Protein AF-A0A0A1XIF9-F1 (afdb_monomer)

Mean predicted aligned error: 5.96 Å

Nearest PDB structures (foldseek):
  3ie4-assembly2_B  TM=9.989E-01  e=8.224E-11  Drosophila melanogaster
  3aqz-assembly2_B  TM=9.822E-01  e=1.241E-09  Plodia interpunctella
  3aqx-assembly2_B  TM=9.802E-01  e=3.298E-09  Bombyx mori
  2kha-assembly1_A  TM=9.180E-01  e=1.592E-08  Plodia interpunctella
  2rqe-assembly1_A  TM=8.839E-01  e=2.986E-07  Bombyx mori

Secondary structure (DSSP, 8-state):
--HHHHHHHHHHHHHHHT-PPPP-PPPPEEEE-SSS-EEEEEE--TT---EEEEEEESS---TT--BSEEEEE---BTTEEEEEESS----TT--EEEEEE-

InterPro domains:
  IPR031756 Beta-1,3-glucan-binding protein, N-terminal [PF15886] (25-102)
  IPR031756 Beta-1,3-glucan-binding protein, N-terminal [PS51969] (23-102)
  IPR043030 Beta-1,3-glucan-binding protein, N-terminal domain superfamily [G3DSA:2.60.40.2140] (23-102)

pLDDT: mean 94.66, std 6.92, range [60.88, 98.88]

Foldseek 3Di:
DPPVVVVVVVVVVVVVVVDDDDDDFFDWDKAADPPGKIKIKGFDDPPDQKKWKAKEKPDADPPPDRHPDTDIQRDDDPRMGMDIDGHHGDDVVIDIHIDMDD

Solvent-accessible surface area (backbone atoms only — not comparable to full-atom values): 6314 Å² total; per-residue (Å²): 130,61,71,67,61,53,51,54,52,49,54,52,51,49,60,65,70,67,59,78,89,75,92,70,87,70,77,70,46,76,48,82,45,84,87,35,14,36,36,42,31,28,77,61,57,92,87,62,71,44,35,34,45,24,26,29,72,77,43,82,69,73,80,90,54,55,60,81,43,67,48,78,37,78,64,69,56,96,64,24,36,66,53,76,47,73,71,55,71,81,56,94,86,67,46,78,31,70,54,75,49,102

Organism: Zeugodacus cucurbitae (NCBI:txid28588)

Sequence (102 aa):
MSRLRLIVVICYITTMAFGIPTYEVPKAKILVYYPKGFQVSIPDEEGITLFAFHGKLNEEMEGLEAGTWARDIVKKKNGRWTFNERNSKLRIGDTLYYWTYV

Structure (mmCIF, N/CA/C/O backbone):
data_AF-A0A0A1XIF9-F1
#
_entry.id   AF-A0A0A1XIF9-F1
#
loop_
_atom_site.group_PDB
_atom_site.id
_atom_site.type_symbol
_atom_site.label_atom_id
_atom_site.label_alt_id
_atom_site.label_comp_id
_atom_site.label_asym_id
_atom_site.label_entity_id
_atom_site.label_seq_id
_atom_site.pdbx_PDB_ins_code
_atom_site.Cartn_x
_atom_site.Cartn_y
_atom_site.Cartn_z
_atom_site.occupancy
_atom_site.B_iso_or_equiv
_atom_site.auth_seq_id
_atom_site.auth_comp_id
_atom_site.auth_asym_id
_atom_site.auth_atom_id
_atom_site.pdbx_PDB_model_num
ATOM 1 N N . MET A 1 1 ? 22.678 -30.480 -43.713 1.00 60.88 1 MET A N 1
ATOM 2 C CA . MET A 1 1 ? 22.608 -29.124 -43.114 1.00 60.88 1 MET A CA 1
ATOM 3 C C . MET A 1 1 ? 23.833 -28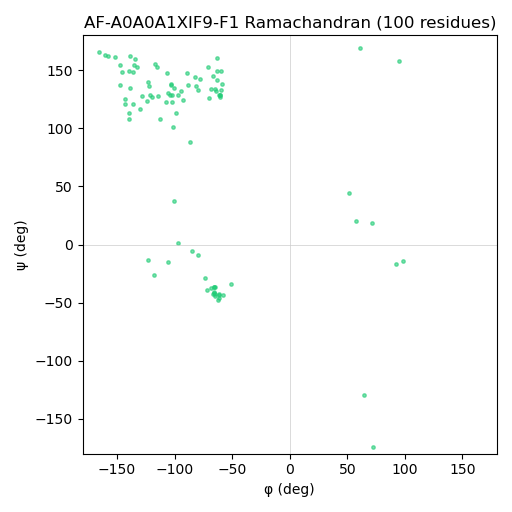.929 -42.231 1.00 60.88 1 MET A C 1
ATOM 5 O O . MET A 1 1 ? 24.150 -29.847 -41.487 1.00 60.88 1 MET A O 1
ATOM 9 N N . SER A 1 2 ? 24.570 -27.816 -42.343 1.00 82.31 2 SER A N 1
ATOM 10 C CA . SER A 1 2 ? 25.749 -27.601 -41.486 1.00 82.31 2 SER A CA 1
ATOM 11 C C . SER A 1 2 ? 25.318 -27.507 -40.018 1.00 82.31 2 SER A C 1
ATOM 13 O O . SER A 1 2 ? 24.271 -26.930 -39.720 1.00 82.31 2 SER A O 1
ATOM 15 N N . ARG A 1 3 ? 26.114 -28.073 -39.101 1.00 83.56 3 ARG A N 1
ATOM 16 C CA . ARG A 1 3 ? 25.823 -28.084 -37.652 1.00 83.56 3 ARG A CA 1
ATOM 17 C C . ARG A 1 3 ? 25.493 -26.685 -37.113 1.00 83.56 3 ARG A C 1
ATOM 19 O O . ARG A 1 3 ? 24.602 -26.541 -36.288 1.00 83.56 3 ARG A O 1
ATOM 26 N N . LEU A 1 4 ? 26.134 -25.656 -37.670 1.00 86.50 4 LEU A N 1
ATOM 27 C CA . LEU A 1 4 ? 25.894 -24.252 -37.345 1.00 86.50 4 LEU A CA 1
ATOM 28 C C . LEU A 1 4 ? 24.455 -23.794 -37.642 1.00 86.50 4 LEU A C 1
ATOM 30 O O . LEU A 1 4 ? 23.840 -23.137 -36.811 1.00 86.50 4 LEU A O 1
ATOM 34 N N . ARG A 1 5 ? 23.885 -24.172 -38.796 1.00 86.75 5 ARG A N 1
ATOM 35 C CA . ARG A 1 5 ? 22.504 -23.801 -39.152 1.00 86.75 5 ARG A CA 1
ATOM 36 C C . ARG A 1 5 ? 21.484 -24.456 -38.225 1.00 86.75 5 ARG A C 1
ATOM 38 O O . ARG A 1 5 ? 20.490 -23.830 -37.885 1.00 86.75 5 ARG A O 1
ATOM 45 N N . LEU A 1 6 ? 21.746 -25.692 -37.800 1.00 88.12 6 LEU A N 1
ATOM 46 C CA . LEU A 1 6 ? 20.878 -26.399 -36.859 1.00 88.12 6 LEU A CA 1
ATOM 47 C C . LEU A 1 6 ? 20.893 -25.735 -35.472 1.00 88.12 6 LEU A C 1
ATOM 49 O O . LEU A 1 6 ? 19.834 -25.540 -34.891 1.00 88.12 6 LEU A O 1
ATOM 53 N N . ILE A 1 7 ? 22.069 -25.324 -34.982 1.00 92.06 7 ILE A N 1
ATOM 54 C CA . ILE A 1 7 ? 22.209 -24.624 -33.693 1.00 92.06 7 ILE A CA 1
ATOM 55 C C . ILE A 1 7 ? 21.440 -23.298 -33.700 1.00 92.06 7 ILE A C 1
ATOM 57 O O . ILE A 1 7 ? 20.683 -23.031 -32.774 1.00 92.06 7 ILE A O 1
ATOM 61 N N . VAL A 1 8 ? 21.574 -22.496 -34.762 1.00 92.25 8 VAL A N 1
ATOM 62 C CA . VAL A 1 8 ? 20.875 -21.203 -34.871 1.00 92.25 8 VAL A CA 1
ATOM 63 C C . VAL A 1 8 ? 19.354 -21.382 -34.861 1.00 92.25 8 VAL A C 1
ATOM 65 O O . VAL A 1 8 ? 18.656 -20.645 -34.168 1.00 92.25 8 VAL A O 1
ATOM 68 N N . VAL A 1 9 ? 18.838 -22.383 -35.581 1.00 92.69 9 VAL A N 1
ATOM 69 C CA . VAL A 1 9 ? 17.398 -22.682 -35.608 1.00 92.69 9 VAL A CA 1
ATOM 70 C C . VAL A 1 9 ? 16.903 -23.143 -34.236 1.00 92.69 9 VAL A C 1
ATOM 72 O O . VAL A 1 9 ? 15.857 -22.681 -33.790 1.00 92.69 9 VAL A O 1
ATOM 75 N N . ILE A 1 10 ? 17.661 -23.995 -33.539 1.00 91.31 10 ILE A N 1
ATOM 76 C CA . ILE A 1 10 ? 17.309 -24.438 -32.184 1.00 91.31 10 ILE A CA 1
ATOM 77 C C . ILE A 1 10 ? 17.274 -23.245 -31.223 1.00 91.31 10 ILE A C 1
ATOM 79 O O . ILE A 1 10 ? 16.273 -23.073 -30.537 1.00 91.31 10 ILE A O 1
ATOM 83 N N . CYS A 1 11 ? 18.296 -22.381 -31.221 1.00 87.88 11 CYS A N 1
ATOM 84 C CA . CYS A 1 11 ? 18.327 -21.190 -30.367 1.00 87.88 11 CYS A CA 1
ATOM 85 C C . CYS A 1 11 ? 17.125 -20.266 -30.615 1.00 87.88 11 CYS A C 1
ATOM 87 O O . CYS A 1 11 ? 16.502 -19.807 -29.661 1.00 87.88 11 CYS A O 1
ATOM 89 N N . TYR A 1 12 ? 16.761 -20.043 -31.880 1.00 85.88 12 TYR A N 1
ATOM 90 C CA . TYR A 1 12 ? 15.615 -19.208 -32.244 1.00 85.88 12 TYR A CA 1
ATOM 91 C C . TYR A 1 12 ? 14.273 -19.808 -31.795 1.00 85.88 12 TYR A C 1
ATOM 93 O O . TYR A 1 12 ? 13.410 -19.100 -31.279 1.00 85.88 12 TYR A O 1
ATOM 101 N N . ILE A 1 13 ? 14.097 -21.125 -31.945 1.00 87.38 13 ILE A N 1
ATOM 102 C CA . ILE A 1 13 ? 12.890 -21.820 -31.473 1.00 87.38 13 ILE A CA 1
ATOM 103 C C . ILE A 1 13 ? 12.814 -21.764 -29.946 1.00 87.38 13 ILE A C 1
ATOM 105 O O . ILE A 1 13 ? 11.743 -21.515 -29.400 1.00 87.38 13 ILE A O 1
ATOM 109 N N . THR A 1 14 ? 13.939 -21.944 -29.249 1.00 84.50 14 THR A N 1
ATOM 110 C CA . THR A 1 14 ? 13.958 -21.867 -27.786 1.00 84.50 14 THR A CA 1
ATOM 111 C C . THR A 1 14 ? 13.624 -20.464 -27.285 1.00 84.50 14 THR A C 1
ATOM 113 O O . THR A 1 14 ? 12.794 -20.342 -26.393 1.00 84.50 14 THR A O 1
ATOM 116 N N . THR A 1 15 ? 14.173 -19.394 -27.873 1.00 80.94 15 THR A N 1
ATOM 117 C CA . THR A 1 15 ? 13.860 -18.022 -27.429 1.00 80.94 15 THR A CA 1
ATOM 118 C C . THR A 1 15 ? 12.394 -17.661 -27.661 1.00 80.94 15 THR A C 1
ATOM 120 O O . THR A 1 15 ? 11.796 -16.999 -26.820 1.00 80.94 15 THR A O 1
ATOM 123 N N . MET A 1 16 ? 11.793 -18.133 -28.759 1.00 80.38 16 MET A N 1
ATOM 124 C CA . MET A 1 16 ? 10.356 -17.980 -29.019 1.00 80.38 16 MET A CA 1
ATOM 125 C C . MET A 1 16 ? 9.484 -18.795 -28.055 1.00 80.38 16 MET A C 1
ATOM 127 O O . MET A 1 16 ? 8.430 -18.322 -27.640 1.00 80.38 16 MET A O 1
ATOM 131 N N . ALA A 1 17 ? 9.914 -20.004 -27.685 1.00 81.12 17 ALA A N 1
ATOM 132 C CA . ALA A 1 17 ? 9.149 -20.891 -26.811 1.00 81.12 17 ALA A CA 1
ATOM 133 C C . ALA A 1 17 ? 9.136 -20.444 -25.339 1.00 81.12 17 ALA A C 1
ATOM 135 O O . ALA A 1 17 ? 8.172 -20.733 -24.635 1.00 81.12 17 ALA A O 1
ATOM 136 N N . PHE A 1 18 ? 10.179 -19.752 -24.865 1.00 77.25 18 PHE A N 1
ATOM 137 C CA . PHE A 1 18 ? 10.285 -19.355 -23.454 1.00 77.25 18 PHE A CA 1
ATOM 138 C C . PHE A 1 18 ? 9.463 -18.116 -23.068 1.00 77.25 18 PHE A C 1
ATOM 140 O O . PHE A 1 18 ? 9.303 -17.865 -21.876 1.00 77.25 18 PHE A O 1
ATOM 147 N N . GLY A 1 19 ? 8.884 -17.390 -24.033 1.00 70.12 19 GLY A N 1
ATOM 148 C CA . GLY A 1 19 ? 8.111 -16.174 -23.769 1.00 70.12 19 GLY A CA 1
ATOM 149 C C . GLY A 1 19 ? 8.936 -15.067 -23.093 1.00 70.12 19 GLY A C 1
ATOM 150 O O . GLY A 1 19 ? 10.070 -15.267 -22.663 1.00 70.12 19 GLY A O 1
ATOM 151 N N . ILE A 1 20 ? 8.376 -13.862 -23.014 1.00 76.44 20 ILE A N 1
ATOM 152 C CA . ILE A 1 20 ? 8.947 -12.784 -22.197 1.00 76.44 20 ILE A CA 1
ATOM 153 C C . ILE A 1 20 ? 8.0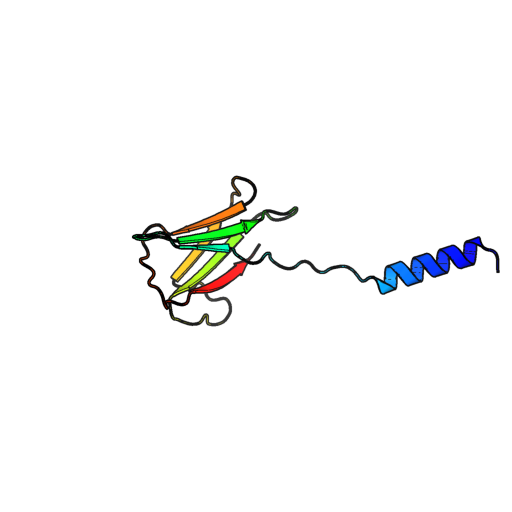94 -12.716 -20.929 1.00 76.44 20 ILE A C 1
ATOM 155 O O . ILE A 1 20 ? 6.879 -12.551 -21.058 1.00 76.44 20 ILE A O 1
ATOM 159 N N . PRO A 1 21 ? 8.672 -12.861 -19.723 1.00 79.75 21 PRO A N 1
ATOM 160 C CA . PRO A 1 21 ? 7.906 -12.703 -18.496 1.00 79.75 21 PRO A CA 1
ATOM 161 C C . PRO A 1 21 ? 7.338 -11.283 -18.439 1.00 79.75 21 PRO A C 1
ATOM 163 O O . PRO A 1 21 ? 8.064 -10.301 -18.603 1.00 79.75 21 PRO A O 1
ATOM 166 N N . THR A 1 22 ? 6.027 -11.174 -18.244 1.00 87.88 22 THR A N 1
ATOM 167 C CA . THR A 1 22 ? 5.362 -9.889 -18.036 1.00 87.88 22 THR A CA 1
ATOM 168 C C . THR A 1 22 ? 5.580 -9.429 -16.605 1.00 87.88 22 THR A C 1
ATOM 170 O O . THR A 1 22 ? 5.571 -10.240 -15.680 1.00 87.88 22 THR A O 1
ATOM 173 N N . TYR A 1 23 ? 5.764 -8.125 -16.423 1.00 90.75 23 TYR A N 1
ATOM 174 C CA . TYR A 1 23 ? 5.846 -7.544 -15.091 1.00 90.75 23 TYR A CA 1
ATOM 175 C C . TYR A 1 23 ? 4.508 -7.692 -14.358 1.00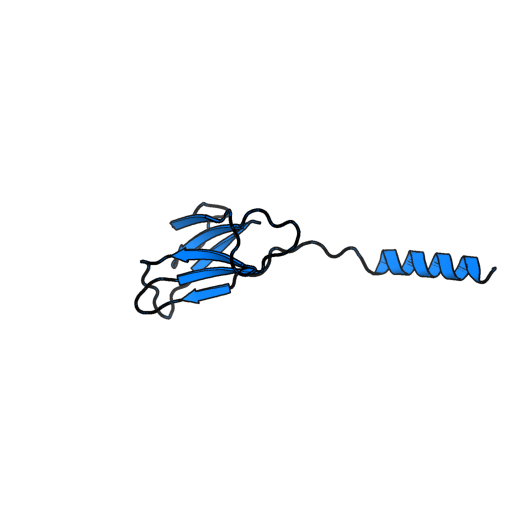 90.75 23 TYR A C 1
ATOM 177 O O . TYR A 1 23 ? 3.454 -7.387 -14.919 1.00 90.75 23 TYR A O 1
ATOM 185 N N . GLU A 1 24 ? 4.564 -8.121 -13.100 1.00 94.00 24 GLU A N 1
ATOM 186 C CA . GLU A 1 24 ? 3.430 -8.139 -12.183 1.00 94.00 24 GLU A CA 1
ATOM 187 C C . GLU A 1 24 ? 3.774 -7.305 -10.952 1.00 94.00 24 GLU A C 1
ATOM 189 O O . GLU A 1 24 ? 4.864 -7.424 -10.394 1.00 94.00 24 GLU A O 1
ATOM 194 N N . VAL A 1 25 ? 2.828 -6.478 -10.501 1.00 95.56 25 VAL A N 1
ATOM 195 C CA . VAL A 1 25 ? 3.014 -5.674 -9.289 1.00 95.56 25 VAL A CA 1
ATOM 196 C C . VAL A 1 25 ? 3.228 -6.608 -8.088 1.00 95.56 25 VAL A C 1
ATOM 198 O O . VAL A 1 25 ? 2.404 -7.503 -7.863 1.00 95.56 25 VAL A O 1
ATOM 201 N N . PRO A 1 26 ? 4.285 -6.411 -7.275 1.00 96.69 26 PRO A N 1
ATOM 202 C CA . PRO A 1 26 ? 4.549 -7.277 -6.138 1.00 96.69 26 PRO A CA 1
ATOM 203 C C . PRO A 1 26 ? 3.384 -7.304 -5.149 1.00 96.69 26 PRO A C 1
ATOM 205 O O . PRO A 1 2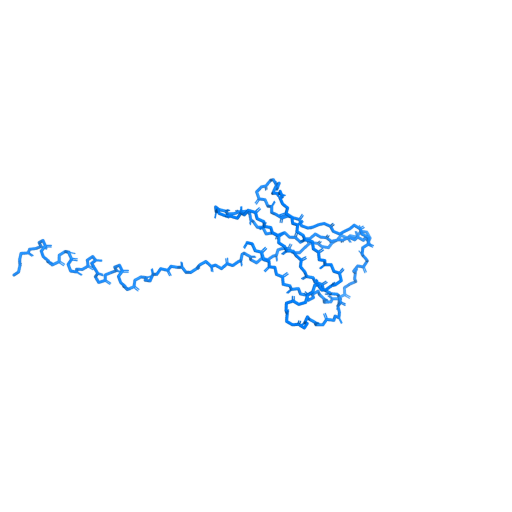6 ? 2.820 -6.270 -4.784 1.00 96.69 26 PRO A O 1
ATOM 208 N N . LYS A 1 27 ? 3.056 -8.496 -4.638 1.00 96.69 27 LYS A N 1
ATOM 209 C CA . LYS A 1 27 ? 2.002 -8.644 -3.627 1.00 96.69 27 LYS A CA 1
ATOM 210 C C . LYS A 1 27 ? 2.345 -7.853 -2.364 1.00 96.69 27 LYS A C 1
ATOM 212 O O . LYS A 1 27 ? 3.416 -8.021 -1.772 1.00 96.69 27 LYS A O 1
ATOM 217 N N . ALA A 1 28 ? 1.402 -7.029 -1.918 1.00 98.06 28 ALA A N 1
ATOM 218 C CA . ALA A 1 28 ? 1.558 -6.239 -0.710 1.00 98.06 28 ALA A CA 1
ATOM 219 C C . ALA A 1 28 ? 1.578 -7.122 0.548 1.00 98.06 28 ALA A C 1
ATOM 221 O O . ALA A 1 28 ? 0.740 -8.000 0.750 1.00 98.06 28 ALA A O 1
ATOM 222 N N . LYS A 1 29 ? 2.532 -6.848 1.437 1.00 98.56 29 LYS A N 1
ATOM 223 C CA . LYS A 1 29 ? 2.592 -7.402 2.789 1.00 98.56 29 LYS A CA 1
ATOM 224 C C . LYS A 1 29 ? 1.890 -6.452 3.750 1.00 98.56 29 LYS A C 1
ATOM 226 O O . LYS A 1 29 ? 2.305 -5.298 3.871 1.00 98.56 29 LYS A O 1
ATOM 231 N N . ILE A 1 30 ? 0.900 -6.964 4.478 1.00 98.25 30 ILE A N 1
ATOM 232 C CA . ILE A 1 30 ? 0.162 -6.224 5.505 1.00 98.25 30 ILE A CA 1
ATOM 233 C C . ILE A 1 30 ? 0.613 -6.700 6.890 1.00 98.25 30 ILE A C 1
ATOM 235 O O . ILE A 1 30 ? 0.677 -7.900 7.152 1.00 98.25 30 ILE A O 1
ATOM 239 N N . LEU A 1 31 ? 0.940 -5.761 7.775 1.00 98.06 31 LEU A N 1
ATOM 240 C CA . LEU A 1 31 ? 1.256 -6.013 9.181 1.00 98.06 31 LEU A CA 1
ATOM 241 C C . LEU A 1 31 ? 0.334 -5.169 10.053 1.00 98.06 31 LEU A C 1
ATOM 243 O O . LEU A 1 31 ? 0.317 -3.951 9.919 1.00 98.06 31 LEU A O 1
ATOM 247 N N . VAL A 1 32 ? -0.409 -5.804 10.953 1.00 97.88 32 VA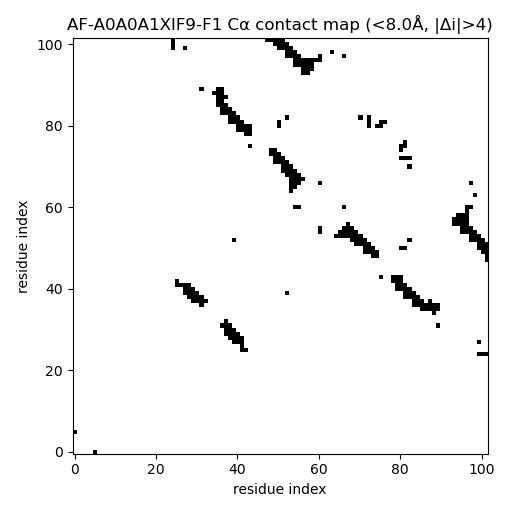L A N 1
ATOM 248 C CA . VAL A 1 32 ? -1.323 -5.122 11.879 1.00 97.88 32 VAL A CA 1
ATOM 249 C C . VAL A 1 32 ? -0.664 -5.012 13.249 1.00 97.88 32 VAL A C 1
ATOM 251 O O . VAL A 1 32 ? -0.086 -5.981 13.741 1.00 97.88 32 VAL A O 1
ATOM 254 N N . TYR A 1 33 ? -0.745 -3.835 13.865 1.00 97.12 33 TYR A N 1
ATOM 255 C CA . TYR A 1 33 ? -0.168 -3.559 15.175 1.00 97.12 33 TYR A CA 1
ATOM 256 C C . TYR A 1 33 ? -1.252 -3.458 16.248 1.00 97.12 33 TYR A C 1
ATOM 258 O O . TYR A 1 33 ? -2.354 -2.962 16.015 1.00 97.12 33 TYR A O 1
ATOM 266 N N . TYR A 1 34 ? -0.904 -3.877 17.463 1.00 94.56 34 TYR A N 1
ATOM 267 C CA . TYR A 1 34 ? -1.719 -3.674 18.655 1.00 94.56 34 TYR A CA 1
ATOM 268 C C . TYR A 1 34 ? -1.126 -2.536 19.506 1.00 94.56 34 TYR A C 1
ATOM 270 O O . TYR A 1 34 ? 0.095 -2.485 19.662 1.00 94.56 34 TYR A O 1
ATOM 278 N N . PRO A 1 35 ? -1.938 -1.619 20.074 1.00 96.25 35 PRO A N 1
ATOM 279 C CA . PRO A 1 35 ? -3.407 -1.596 20.067 1.00 96.25 35 PRO A CA 1
ATOM 280 C C . PRO A 1 35 ? -4.036 -0.941 18.828 1.00 96.25 35 PRO A C 1
ATOM 282 O O . PRO A 1 35 ? -5.261 -0.891 18.721 1.00 96.25 35 PRO A O 1
ATOM 285 N N . LYS A 1 36 ? -3.226 -0.365 17.935 1.00 98.12 36 LYS A N 1
ATOM 286 C CA . LYS A 1 36 ? -3.681 0.325 16.727 1.00 98.12 36 LYS A CA 1
ATOM 287 C C . LYS A 1 36 ? -2.556 0.447 15.705 1.00 98.12 36 LYS A C 1
ATOM 289 O O . LYS A 1 36 ? -1.379 0.407 16.060 1.00 98.12 36 LYS A O 1
ATOM 294 N N . GLY A 1 37 ? -2.953 0.725 14.473 1.00 98.31 37 GLY A N 1
ATOM 295 C CA . GLY A 1 37 ? -2.091 0.952 13.330 1.00 98.31 37 GLY A CA 1
ATOM 296 C C . GLY A 1 37 ? -1.871 -0.308 12.505 1.00 98.31 37 GLY A C 1
ATOM 297 O O . GLY A 1 37 ? -2.017 -1.434 12.977 1.00 98.31 37 GLY A O 1
ATOM 298 N N . PHE A 1 38 ? -1.500 -0.102 11.251 1.00 98.62 38 PHE A N 1
ATOM 299 C CA . PHE A 1 38 ? -1.063 -1.156 10.354 1.00 98.62 38 PHE A CA 1
ATOM 300 C C . PHE A 1 38 ? -0.101 -0.584 9.314 1.00 98.62 38 PHE A C 1
ATOM 302 O O . PHE A 1 38 ? -0.024 0.624 9.078 1.00 98.62 38 PHE A O 1
ATOM 309 N N . GLN A 1 39 ? 0.660 -1.473 8.700 1.00 98.50 39 GLN A N 1
ATOM 310 C CA . GLN A 1 39 ? 1.610 -1.167 7.651 1.00 98.50 39 GLN A CA 1
ATOM 311 C C . GLN A 1 39 ? 1.272 -1.987 6.414 1.00 98.50 39 GLN A C 1
ATOM 313 O O . GLN A 1 39 ? 0.968 -3.174 6.525 1.00 98.50 39 GLN A O 1
ATOM 318 N N . VAL A 1 40 ? 1.391 -1.364 5.244 1.00 98.75 40 VAL A N 1
ATOM 319 C CA . VAL A 1 40 ? 1.316 -2.038 3.945 1.00 98.75 40 VAL A CA 1
ATOM 320 C C . VAL A 1 40 ? 2.614 -1.770 3.205 1.00 98.75 40 VAL A C 1
ATOM 322 O O . VAL A 1 40 ? 3.053 -0.622 3.121 1.00 98.75 40 VAL A O 1
ATOM 325 N N . SER A 1 41 ? 3.270 -2.819 2.712 1.00 98.75 41 SER A N 1
ATOM 326 C CA . SER A 1 41 ? 4.538 -2.660 2.002 1.00 98.75 41 SER A CA 1
ATOM 327 C C . SER A 1 41 ? 4.750 -3.653 0.875 1.00 98.75 41 SER A C 1
ATOM 329 O O . SER A 1 41 ? 4.389 -4.821 0.999 1.00 98.75 41 SER A O 1
ATOM 331 N N . ILE A 1 42 ? 5.463 -3.220 -0.156 1.00 98.75 42 ILE A N 1
ATOM 332 C CA . ILE A 1 42 ? 5.985 -4.071 -1.231 1.00 98.75 42 ILE A CA 1
ATOM 333 C C . ILE A 1 42 ? 7.523 -4.061 -1.209 1.00 98.75 42 ILE A C 1
ATOM 335 O O . ILE A 1 42 ? 8.115 -3.103 -0.690 1.00 98.75 42 ILE A O 1
ATOM 339 N N . PRO A 1 43 ? 8.197 -5.127 -1.684 1.00 98.44 43 PRO A N 1
ATOM 340 C CA . PRO A 1 43 ? 9.621 -5.039 -1.982 1.00 98.44 43 PRO A CA 1
ATOM 341 C C . PRO A 1 43 ? 9.870 -3.968 -3.047 1.00 98.44 43 PRO A C 1
ATOM 343 O O . PRO A 1 43 ? 9.013 -3.681 -3.876 1.00 98.44 43 PRO A O 1
ATOM 346 N N . ASP A 1 44 ? 11.036 -3.350 -2.975 1.00 98.25 44 ASP A N 1
ATOM 347 C CA . ASP A 1 44 ? 11.538 -2.521 -4.057 1.00 98.25 44 ASP A CA 1
ATOM 348 C C . ASP A 1 44 ? 12.194 -3.381 -5.141 1.00 98.25 44 ASP A C 1
ATOM 350 O O . ASP A 1 44 ? 12.862 -4.368 -4.831 1.00 98.25 44 ASP A O 1
ATOM 354 N N . GLU A 1 45 ? 12.025 -2.969 -6.394 1.00 96.88 45 GLU A N 1
ATOM 355 C CA . GLU A 1 45 ? 12.580 -3.611 -7.583 1.00 96.88 45 GLU A CA 1
ATOM 356 C C . GLU A 1 45 ? 13.081 -2.531 -8.551 1.00 96.88 45 GLU A C 1
ATOM 358 O O . GLU A 1 45 ? 12.734 -1.350 -8.435 1.00 96.88 45 GLU A O 1
ATOM 363 N N . GLU A 1 46 ? 13.936 -2.919 -9.497 1.00 94.75 46 GLU A N 1
ATOM 364 C CA . GLU A 1 46 ? 14.445 -1.992 -10.505 1.00 94.75 46 GLU A CA 1
ATOM 365 C C . GLU A 1 46 ? 13.289 -1.391 -11.321 1.00 94.75 46 GLU A C 1
ATOM 367 O O . GLU A 1 46 ? 12.387 -2.096 -11.763 1.00 94.75 46 GLU A O 1
ATOM 372 N N . GLY A 1 47 ? 13.310 -0.068 -11.502 1.00 95.31 47 GLY A N 1
ATOM 373 C CA . GLY A 1 47 ? 12.284 0.666 -12.247 1.00 95.31 47 GLY A CA 1
ATOM 374 C C . GLY A 1 47 ? 11.125 1.206 -11.405 1.00 95.31 47 GLY A C 1
ATOM 375 O O . GLY A 1 47 ? 10.471 2.147 -11.850 1.00 95.31 47 GLY A O 1
ATOM 376 N N . ILE A 1 48 ? 10.910 0.720 -10.175 1.00 97.81 48 ILE A N 1
ATOM 377 C CA . ILE A 1 48 ? 9.880 1.294 -9.298 1.00 97.81 48 ILE A CA 1
ATOM 378 C C . ILE A 1 48 ? 10.320 2.693 -8.846 1.00 97.81 48 ILE A C 1
ATOM 380 O O . ILE A 1 48 ? 11.406 2.882 -8.287 1.00 97.81 48 ILE A O 1
ATOM 384 N N . THR A 1 49 ? 9.459 3.686 -9.069 1.00 97.81 49 THR A N 1
ATOM 385 C CA . THR A 1 49 ? 9.707 5.091 -8.687 1.00 97.81 49 THR A CA 1
ATOM 386 C C . THR A 1 49 ? 8.636 5.665 -7.766 1.00 97.81 49 THR A C 1
ATOM 388 O O . THR A 1 49 ? 8.856 6.700 -7.131 1.00 97.81 49 THR A O 1
ATOM 391 N N . LEU A 1 50 ? 7.509 4.969 -7.642 1.00 98.25 50 LEU A N 1
ATOM 392 C CA . LEU A 1 50 ? 6.378 5.331 -6.812 1.00 98.25 50 LEU A CA 1
ATOM 393 C C . LEU A 1 50 ? 5.709 4.052 -6.306 1.00 98.25 50 LEU A C 1
ATOM 395 O O . LEU A 1 50 ? 5.811 2.997 -6.916 1.00 98.25 50 LEU A O 1
ATOM 399 N N . PHE A 1 51 ? 5.031 4.143 -5.171 1.00 98.69 51 PHE A N 1
ATOM 400 C CA . PHE A 1 51 ? 4.096 3.121 -4.721 1.00 98.69 51 PHE A CA 1
ATOM 401 C C . PHE A 1 51 ? 2.848 3.816 -4.194 1.00 98.69 51 PHE A C 1
ATOM 403 O O . PHE A 1 51 ? 2.954 4.598 -3.250 1.00 98.69 51 PHE A O 1
ATOM 410 N N . ALA A 1 52 ? 1.685 3.540 -4.774 1.00 98.69 52 ALA A N 1
ATOM 411 C CA . ALA A 1 52 ? 0.407 4.021 -4.266 1.00 98.69 52 ALA A CA 1
ATOM 412 C C . ALA A 1 52 ? -0.333 2.894 -3.547 1.00 98.69 52 ALA A C 1
ATOM 414 O O . ALA A 1 52 ? -0.395 1.760 -4.031 1.00 98.69 52 ALA A O 1
ATOM 415 N N . PHE A 1 53 ? -0.918 3.224 -2.398 1.00 98.81 53 PHE A N 1
ATOM 416 C CA . PHE A 1 53 ? -1.823 2.346 -1.668 1.00 98.81 53 PHE A CA 1
ATOM 417 C C . PHE A 1 53 ? -3.193 3.006 -1.533 1.00 98.81 53 PHE A C 1
ATOM 419 O O . PHE A 1 53 ? -3.298 4.127 -1.022 1.00 98.81 53 PHE A O 1
ATOM 426 N N . HIS A 1 54 ? -4.219 2.265 -1.949 1.00 98.88 54 HIS A N 1
ATOM 427 C CA . HIS A 1 54 ? -5.620 2.647 -1.870 1.00 98.88 54 HIS A CA 1
ATOM 428 C C . HIS A 1 54 ? -6.425 1.538 -1.209 1.00 98.88 54 HIS A C 1
ATOM 430 O O . HIS A 1 54 ? -6.345 0.393 -1.650 1.00 98.88 54 HIS A O 1
ATOM 436 N N . GLY A 1 55 ? -7.205 1.837 -0.172 1.00 98.56 55 GLY A N 1
ATOM 437 C CA . GLY A 1 55 ? -8.000 0.798 0.479 1.00 98.56 55 GLY A CA 1
ATOM 438 C C . GLY A 1 55 ? -9.098 1.275 1.418 1.00 98.56 55 GLY A C 1
ATOM 439 O O . GLY A 1 55 ? -9.129 2.433 1.846 1.00 98.56 55 GLY A O 1
ATOM 440 N N . LYS A 1 56 ? -9.983 0.336 1.757 1.00 98.50 56 LYS A N 1
ATOM 441 C CA . LYS A 1 56 ? -11.119 0.469 2.678 1.00 98.50 56 LYS A CA 1
ATOM 442 C C . LYS A 1 56 ? -11.197 -0.732 3.619 1.00 98.50 56 LYS A C 1
ATOM 444 O O . LYS A 1 56 ? -10.728 -1.827 3.307 1.00 98.50 56 LYS A O 1
ATOM 449 N N . LEU A 1 57 ? -11.790 -0.519 4.791 1.00 98.44 57 LEU A N 1
ATOM 450 C CA . LEU A 1 57 ? -12.018 -1.564 5.788 1.00 98.44 57 LEU A CA 1
ATOM 451 C C . LEU A 1 57 ? -13.473 -2.015 5.749 1.00 98.44 57 LEU A C 1
ATOM 453 O O . LEU A 1 57 ? -14.362 -1.182 5.878 1.00 98.44 57 LEU A O 1
ATOM 457 N N . ASN A 1 58 ? -13.700 -3.322 5.649 1.00 98.50 58 ASN A N 1
ATOM 458 C CA . ASN A 1 58 ? -15.020 -3.959 5.672 1.00 98.50 58 ASN A CA 1
ATOM 459 C C . ASN A 1 58 ? -15.992 -3.461 4.585 1.00 98.50 58 ASN A C 1
ATOM 461 O O . ASN A 1 58 ? -17.198 -3.650 4.710 1.00 98.50 58 ASN A O 1
ATOM 465 N N . GLU A 1 59 ? -15.465 -2.866 3.517 1.00 98.56 59 GLU A N 1
ATOM 466 C CA . GLU A 1 59 ? -16.225 -2.350 2.381 1.00 98.56 59 GLU A CA 1
ATOM 467 C C . GLU A 1 59 ? -15.432 -2.607 1.094 1.00 98.56 59 GLU A C 1
ATOM 469 O O . GLU A 1 59 ? -14.263 -2.224 1.011 1.00 98.56 59 GLU A O 1
ATOM 474 N N . GLU A 1 60 ? -16.045 -3.280 0.116 1.00 98.38 60 GLU A N 1
ATOM 475 C CA . GLU A 1 60 ? -15.419 -3.613 -1.172 1.00 98.38 60 GLU A CA 1
ATOM 476 C C . GLU A 1 60 ? -15.057 -2.361 -1.975 1.00 98.38 60 GLU A C 1
ATOM 478 O O . GLU A 1 60 ? -15.735 -1.341 -1.873 1.00 98.38 60 GLU A O 1
ATOM 483 N N . MET A 1 61 ? -13.999 -2.438 -2.787 1.00 98.31 61 MET A N 1
ATOM 484 C CA . MET A 1 61 ? -13.595 -1.336 -3.665 1.00 98.31 61 MET A CA 1
ATOM 485 C C . MET A 1 61 ? -14.467 -1.292 -4.927 1.00 98.31 61 MET A C 1
ATOM 487 O O . MET A 1 61 ? -14.604 -2.299 -5.622 1.00 98.31 61 MET A O 1
ATOM 491 N N . GLU A 1 62 ? -14.966 -0.114 -5.289 1.00 98.12 62 GLU A N 1
ATOM 492 C CA . GLU A 1 62 ? -15.598 0.139 -6.586 1.00 98.12 62 GLU A CA 1
ATOM 493 C C . GLU A 1 62 ? -14.536 0.516 -7.632 1.00 98.12 62 GLU A C 1
ATOM 495 O O . GLU A 1 62 ? -14.182 1.679 -7.833 1.00 98.12 62 GLU A O 1
ATOM 500 N N . GLY A 1 63 ? -13.977 -0.496 -8.302 1.00 97.06 63 GLY A N 1
ATOM 501 C CA . GLY A 1 63 ? -12.931 -0.301 -9.309 1.00 97.06 63 GLY A CA 1
ATOM 502 C C . GLY A 1 63 ? -11.642 0.278 -8.714 1.00 97.06 63 GLY A C 1
ATOM 503 O O . GLY A 1 63 ? -11.108 -0.250 -7.742 1.00 97.06 63 GLY A O 1
ATOM 504 N N . LEU A 1 64 ? -11.128 1.355 -9.320 1.00 97.56 64 LEU A N 1
ATOM 505 C CA . LEU A 1 64 ? -9.913 2.064 -8.885 1.00 97.56 64 LEU A CA 1
ATOM 506 C C . LEU A 1 64 ? -10.245 3.342 -8.099 1.00 97.56 64 LEU A C 1
ATOM 508 O O . LEU A 1 64 ? -9.598 4.377 -8.263 1.00 97.56 64 LEU A O 1
ATOM 512 N N . GLU A 1 65 ? -11.291 3.299 -7.273 1.00 98.31 65 GLU A N 1
ATOM 513 C CA . GLU A 1 65 ? -11.629 4.417 -6.394 1.00 98.31 65 GLU A CA 1
ATOM 514 C C . GLU A 1 65 ? -10.522 4.704 -5.365 1.00 98.31 65 GLU A C 1
ATOM 516 O O . GLU A 1 65 ? -9.692 3.850 -5.046 1.00 98.31 65 GLU A O 1
ATOM 521 N N . ALA A 1 66 ? -10.533 5.909 -4.792 1.00 98.31 66 ALA A N 1
ATOM 522 C CA . ALA A 1 66 ? -9.506 6.315 -3.839 1.00 98.31 66 ALA A CA 1
ATOM 523 C C . ALA A 1 66 ? -9.534 5.496 -2.533 1.00 98.31 66 ALA A C 1
ATOM 525 O O . ALA A 1 66 ? -8.473 5.207 -1.981 1.00 98.31 66 ALA A O 1
ATOM 526 N N . GLY A 1 67 ? -10.722 5.122 -2.049 1.00 98.00 67 GLY A N 1
ATOM 527 C CA . GLY A 1 67 ? -10.908 4.475 -0.751 1.00 98.00 67 GLY A CA 1
ATOM 528 C C . GLY A 1 67 ? -10.712 5.411 0.453 1.00 98.00 67 GLY A C 1
ATOM 529 O O . GLY A 1 67 ? -10.534 6.621 0.319 1.00 98.00 67 GLY A O 1
ATOM 530 N N . THR A 1 68 ? -10.753 4.842 1.662 1.00 98.31 68 THR A N 1
ATOM 531 C CA . THR A 1 68 ? -10.558 5.570 2.930 1.00 98.31 68 THR A CA 1
ATOM 532 C C . THR A 1 68 ? -9.101 5.980 3.127 1.00 98.31 68 THR A C 1
ATOM 534 O O . THR A 1 68 ? -8.812 7.074 3.612 1.00 98.31 68 THR A O 1
ATOM 537 N N . TRP A 1 69 ? -8.173 5.100 2.754 1.00 98.62 69 TRP A N 1
ATOM 538 C CA . TRP A 1 69 ? -6.747 5.394 2.723 1.00 98.62 69 TRP A CA 1
ATOM 539 C C . TRP A 1 69 ? -6.311 5.515 1.275 1.00 98.62 69 TRP A C 1
ATOM 541 O O . TRP A 1 69 ? -6.466 4.557 0.533 1.00 98.62 69 TRP A O 1
ATOM 551 N N . ALA A 1 70 ? -5.742 6.662 0.910 1.00 98.50 70 ALA A N 1
ATOM 552 C CA . ALA A 1 70 ? -5.213 6.946 -0.419 1.00 98.50 70 ALA A CA 1
ATOM 553 C C . ALA A 1 70 ? -3.906 7.728 -0.263 1.00 98.50 70 ALA A C 1
ATOM 555 O O . ALA A 1 70 ? -3.913 8.884 0.180 1.00 98.50 70 ALA A O 1
ATOM 556 N N . ARG A 1 71 ? -2.764 7.092 -0.534 1.00 98.56 71 ARG A N 1
ATOM 557 C CA . ARG A 1 71 ? -1.450 7.733 -0.387 1.00 98.56 71 ARG A CA 1
ATOM 558 C C . ARG A 1 71 ? -0.446 7.221 -1.406 1.00 98.56 71 ARG A C 1
ATOM 560 O O . ARG A 1 71 ? -0.252 6.014 -1.521 1.00 98.56 71 ARG A O 1
ATOM 567 N N . ASP A 1 72 ? 0.305 8.171 -1.955 1.00 98.56 72 ASP A N 1
ATOM 568 C CA . ASP A 1 72 ? 1.542 7.919 -2.685 1.00 98.56 72 ASP A CA 1
ATOM 569 C C . ASP A 1 72 ? 2.742 7.900 -1.737 1.00 98.56 72 ASP A C 1
ATOM 571 O O . ASP A 1 72 ? 2.909 8.745 -0.848 1.00 98.56 72 ASP A O 1
ATOM 575 N N . ILE A 1 73 ? 3.616 6.930 -1.959 1.00 98.69 73 ILE A N 1
ATOM 576 C CA . ILE A 1 73 ? 4.875 6.742 -1.265 1.00 98.69 73 ILE A CA 1
ATOM 577 C C . ILE A 1 73 ? 5.959 7.006 -2.298 1.00 98.69 73 ILE A C 1
ATOM 579 O O . ILE A 1 73 ? 6.185 6.211 -3.200 1.00 98.69 73 ILE A O 1
ATOM 583 N N . VAL A 1 74 ? 6.639 8.141 -2.148 1.00 98.06 74 VAL A N 1
ATOM 584 C CA . VAL A 1 74 ? 7.641 8.637 -3.112 1.00 98.06 74 VAL A CA 1
ATOM 585 C C . VAL A 1 74 ? 9.081 8.288 -2.728 1.00 98.06 74 VAL A C 1
ATOM 587 O O . VAL A 1 74 ? 10.033 8.703 -3.383 1.00 98.06 74 VAL A O 1
ATOM 590 N N . LYS A 1 75 ? 9.273 7.578 -1.609 1.00 97.50 75 LYS A N 1
ATOM 591 C CA . LYS A 1 75 ? 10.593 7.160 -1.124 1.00 97.50 75 LYS A CA 1
ATOM 592 C C . LYS A 1 75 ? 10.524 5.772 -0.510 1.00 97.50 75 LYS A C 1
ATOM 594 O O . LYS A 1 75 ? 9.863 5.575 0.512 1.00 97.50 75 LYS A O 1
ATOM 599 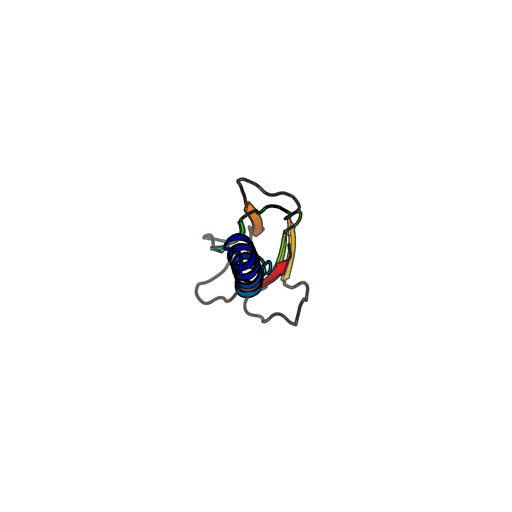N N . LYS A 1 76 ? 11.302 4.853 -1.069 1.00 97.06 76 LYS A N 1
ATOM 600 C CA . LYS A 1 76 ? 11.627 3.575 -0.437 1.00 97.06 76 LYS A CA 1
ATOM 601 C C . LYS A 1 76 ? 12.574 3.743 0.746 1.00 97.06 76 LYS A C 1
ATOM 603 O O . LYS A 1 76 ? 13.383 4.672 0.796 1.00 97.06 76 LYS A O 1
ATOM 608 N N . LYS A 1 77 ? 12.492 2.818 1.699 1.00 97.75 77 LYS A N 1
ATOM 609 C CA . LYS A 1 77 ? 13.415 2.699 2.835 1.00 97.75 77 LYS A CA 1
ATOM 610 C C . LYS A 1 77 ? 13.719 1.228 3.070 1.00 97.75 77 LYS A C 1
ATOM 612 O O . LYS A 1 77 ? 12.803 0.414 3.087 1.00 97.75 77 LYS A O 1
ATOM 617 N N . ASN A 1 78 ? 14.994 0.897 3.271 1.00 96.81 78 ASN A N 1
ATOM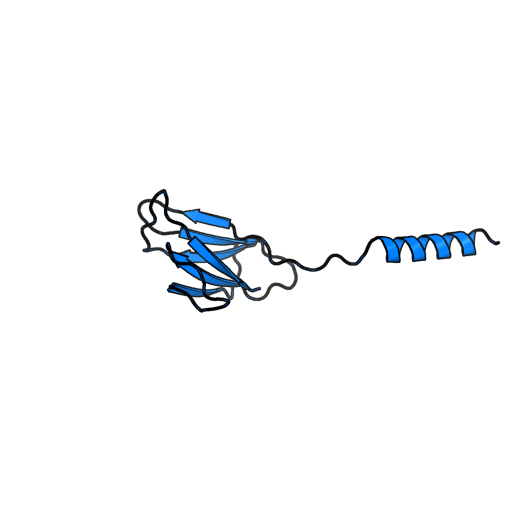 618 C CA . ASN A 1 78 ? 15.447 -0.468 3.568 1.00 96.81 78 ASN A CA 1
ATOM 619 C C . ASN A 1 78 ? 14.912 -1.511 2.562 1.00 96.81 78 ASN A C 1
ATOM 621 O O . ASN A 1 78 ? 14.413 -2.562 2.958 1.00 96.81 78 ASN A O 1
ATOM 625 N N . GLY A 1 79 ? 14.960 -1.181 1.264 1.00 97.69 79 GLY A N 1
ATOM 626 C CA . GLY A 1 79 ? 14.527 -2.069 0.177 1.00 97.69 79 GLY A CA 1
ATOM 627 C C . GLY A 1 79 ? 13.013 -2.276 0.067 1.00 97.69 79 GLY A C 1
ATOM 628 O O . GLY A 1 79 ? 12.582 -3.270 -0.511 1.00 97.69 79 GLY A O 1
ATOM 629 N N . ARG A 1 80 ? 12.194 -1.395 0.659 1.00 98.50 80 ARG A N 1
ATOM 630 C CA . ARG A 1 80 ? 10.728 -1.501 0.617 1.00 98.50 80 ARG A CA 1
ATOM 631 C C . ARG A 1 80 ? 10.043 -0.155 0.433 1.00 98.50 80 ARG A C 1
ATOM 633 O O . ARG A 1 80 ? 10.515 0.869 0.937 1.00 98.50 80 ARG A O 1
ATOM 640 N N . TRP A 1 81 ? 8.886 -0.189 -0.216 1.00 98.75 81 TRP A N 1
ATOM 641 C CA . TRP A 1 81 ? 7.929 0.913 -0.262 1.00 98.75 81 TRP A CA 1
ATOM 642 C C . TRP A 1 81 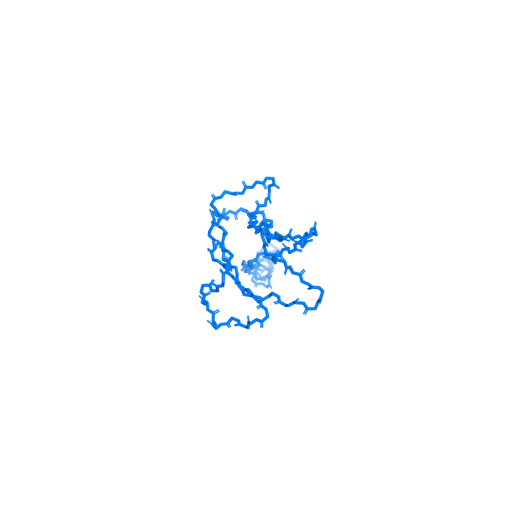? 6.857 0.664 0.787 1.00 98.75 81 TRP A C 1
ATOM 644 O O . TRP A 1 81 ? 6.309 -0.434 0.845 1.00 98.75 81 TRP A O 1
ATOM 654 N N . THR A 1 82 ? 6.588 1.649 1.645 1.00 98.75 82 THR A N 1
ATOM 655 C CA . THR A 1 82 ? 5.834 1.397 2.878 1.00 98.75 82 THR A CA 1
ATOM 656 C C . THR A 1 82 ? 4.840 2.509 3.193 1.00 98.75 82 THR A C 1
ATOM 658 O O . THR A 1 82 ? 5.229 3.611 3.587 1.00 98.75 82 THR A O 1
ATOM 661 N N . PHE A 1 83 ? 3.552 2.176 3.122 1.00 98.69 83 PHE A N 1
ATOM 662 C CA . PHE A 1 83 ? 2.463 2.944 3.717 1.00 98.69 83 PHE A CA 1
ATOM 663 C C . PHE A 1 83 ? 2.348 2.613 5.213 1.00 98.69 83 PHE A C 1
ATOM 665 O O . PHE A 1 83 ? 2.416 1.447 5.603 1.00 98.69 83 PHE A O 1
ATOM 672 N N . ASN A 1 84 ? 2.172 3.630 6.060 1.00 98.19 84 ASN A N 1
ATOM 673 C CA . ASN A 1 84 ? 2.020 3.460 7.507 1.00 98.19 84 ASN A CA 1
ATOM 674 C C . ASN A 1 84 ? 0.796 4.224 8.014 1.00 98.19 84 ASN A C 1
ATOM 676 O O . ASN A 1 84 ? 0.797 5.456 8.008 1.00 98.19 84 ASN A O 1
ATOM 680 N N . GLU A 1 85 ? -0.183 3.496 8.542 1.00 98.38 85 GLU A N 1
ATOM 681 C CA . GLU A 1 85 ? -1.325 4.039 9.271 1.00 98.38 85 GLU A CA 1
ATOM 682 C C . GLU A 1 85 ? -1.113 3.809 10.772 1.00 98.38 85 GLU A C 1
ATOM 684 O O . GLU A 1 85 ? -0.810 2.702 11.211 1.00 98.38 85 GLU A O 1
ATOM 689 N N . ARG A 1 86 ? -1.237 4.860 11.588 1.00 98.00 86 ARG A N 1
ATOM 690 C CA . ARG A 1 86 ? -0.860 4.831 13.016 1.00 98.00 86 ARG A CA 1
ATOM 691 C C . ARG A 1 86 ? -2.049 4.787 13.969 1.00 98.00 86 ARG A C 1
ATOM 693 O O . ARG A 1 86 ? -1.863 4.562 15.164 1.00 98.00 86 ARG A O 1
ATOM 700 N N . ASN A 1 87 ? -3.250 5.074 13.484 1.00 98.12 87 ASN A N 1
ATOM 701 C CA . ASN A 1 87 ? -4.397 5.390 14.323 1.00 98.12 87 ASN A CA 1
ATOM 702 C C . ASN A 1 87 ? -5.553 4.406 14.186 1.00 98.12 87 ASN A C 1
ATOM 704 O O . ASN A 1 87 ? -6.300 4.237 15.151 1.00 98.12 87 ASN A O 1
ATOM 708 N N . SER A 1 88 ? -5.683 3.737 13.044 1.00 97.75 88 SER A N 1
ATOM 709 C CA . SER A 1 88 ? -6.771 2.790 12.801 1.00 97.75 88 SER A CA 1
ATOM 710 C C . SER A 1 88 ? -6.703 1.589 13.740 1.00 97.75 88 SER A C 1
ATOM 712 O O . SER A 1 88 ? -5.651 0.984 13.927 1.00 97.75 88 SER A O 1
ATOM 714 N N . LYS A 1 89 ? -7.837 1.240 14.345 1.00 97.38 89 LYS A N 1
ATOM 715 C CA . LYS A 1 89 ? -7.971 0.085 15.236 1.00 97.38 89 LYS A CA 1
ATOM 716 C C . LYS A 1 89 ? -8.629 -1.050 14.467 1.00 97.38 89 LYS A C 1
ATOM 718 O O . LYS A 1 89 ? -9.842 -1.023 14.293 1.00 97.38 89 LYS A O 1
ATOM 723 N N . LEU A 1 90 ? -7.822 -2.004 14.020 1.00 96.31 90 LEU A N 1
ATOM 724 C CA . LEU A 1 90 ? -8.305 -3.199 13.334 1.00 96.31 90 LEU A CA 1
ATOM 725 C C . LEU A 1 90 ? -8.604 -4.305 14.348 1.00 96.31 90 LEU A C 1
ATOM 727 O O . LEU A 1 90 ? -7.947 -4.404 15.388 1.00 96.31 90 LEU A O 1
ATOM 731 N N . ARG A 1 91 ? -9.597 -5.132 14.043 1.00 95.94 91 ARG A N 1
ATOM 732 C CA . ARG A 1 91 ? -10.032 -6.275 14.844 1.00 95.94 91 ARG A CA 1
ATOM 733 C C . ARG A 1 91 ? -9.831 -7.563 14.061 1.00 95.94 91 ARG A C 1
ATOM 735 O O . ARG A 1 91 ? -9.827 -7.580 12.833 1.00 95.94 91 ARG A O 1
ATOM 742 N N . ILE A 1 92 ? -9.689 -8.666 14.789 1.00 95.75 92 ILE A N 1
ATOM 743 C CA . ILE A 1 92 ? -9.731 -9.993 14.174 1.00 95.75 92 ILE A CA 1
ATOM 744 C C . ILE A 1 92 ? -11.104 -10.161 13.514 1.00 95.75 92 ILE A C 1
ATOM 746 O O . ILE A 1 92 ? -12.125 -9.927 14.159 1.00 95.7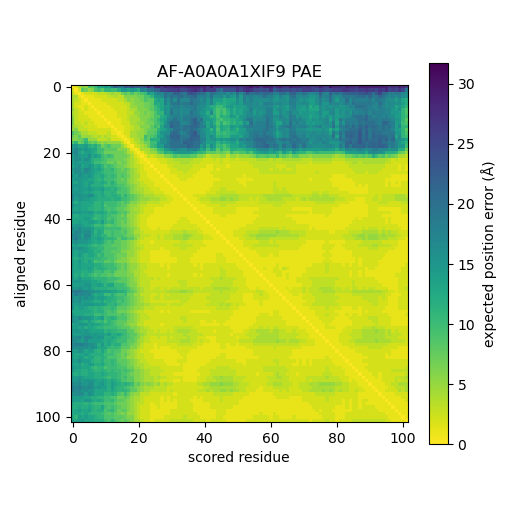5 92 ILE A O 1
ATOM 750 N N . GLY A 1 93 ? -11.104 -10.553 12.241 1.00 96.81 93 GLY A N 1
ATOM 751 C CA . GLY A 1 93 ? -12.306 -10.667 11.415 1.00 96.81 93 GLY A CA 1
ATOM 752 C C . GLY A 1 93 ? -12.553 -9.469 10.495 1.00 96.81 93 GLY A C 1
ATOM 753 O O . GLY A 1 93 ? -13.326 -9.609 9.552 1.00 96.81 93 GLY A O 1
ATOM 754 N N . ASP A 1 94 ? -11.875 -8.334 10.703 1.00 98.19 94 ASP A N 1
ATOM 755 C CA . ASP A 1 94 ? -11.931 -7.239 9.736 1.00 98.19 94 ASP A CA 1
ATOM 756 C C . ASP A 1 94 ? -11.256 -7.642 8.413 1.00 98.19 94 ASP A C 1
ATOM 758 O O . ASP A 1 94 ? -10.236 -8.337 8.395 1.00 98.19 94 ASP A O 1
ATOM 762 N N . THR A 1 95 ? -11.802 -7.154 7.301 1.00 98.44 95 THR A N 1
ATOM 763 C CA . THR A 1 95 ? -11.299 -7.375 5.943 1.00 98.44 95 THR A CA 1
ATOM 764 C C . THR A 1 95 ? -10.824 -6.060 5.338 1.00 98.44 95 THR A C 1
ATOM 766 O O . THR A 1 95 ? -11.557 -5.075 5.323 1.00 98.44 95 THR A O 1
ATOM 769 N N . LEU A 1 96 ? -9.594 -6.035 4.823 1.00 98.19 96 LEU A N 1
ATOM 770 C CA . LEU A 1 96 ? -9.036 -4.885 4.113 1.00 98.19 96 LEU A CA 1
ATOM 771 C C . LEU A 1 96 ? -9.161 -5.110 2.603 1.00 98.19 96 LEU A C 1
ATOM 773 O O . LEU A 1 96 ? -8.481 -5.981 2.059 1.00 98.19 96 LEU A O 1
ATOM 777 N N . TYR A 1 97 ? -9.987 -4.310 1.935 1.00 98.69 97 TYR A N 1
ATOM 778 C CA . TYR A 1 97 ? -10.094 -4.285 0.477 1.00 98.69 97 TYR A CA 1
ATOM 779 C C . TYR A 1 97 ? -9.188 -3.184 -0.064 1.00 98.69 97 TYR A C 1
ATOM 781 O O . TYR A 1 97 ? -9.173 -2.078 0.478 1.00 98.69 97 TYR A O 1
ATOM 789 N N . TYR A 1 98 ? -8.383 -3.484 -1.082 1.00 98.62 98 TYR A N 1
ATOM 790 C CA . TYR A 1 98 ? -7.371 -2.546 -1.557 1.00 98.62 98 TYR A CA 1
ATOM 791 C C . TYR A 1 98 ? -6.935 -2.809 -2.998 1.00 98.62 98 TYR A C 1
ATOM 793 O O . TYR A 1 98 ? -7.096 -3.912 -3.520 1.00 98.62 98 TYR A O 1
ATOM 801 N N . TRP A 1 99 ? -6.307 -1.800 -3.596 1.00 98.69 99 TRP A N 1
ATOM 802 C CA . TRP A 1 99 ? -5.477 -1.924 -4.790 1.00 98.69 99 TRP A CA 1
ATOM 803 C C . TRP A 1 99 ? -4.168 -1.143 -4.606 1.00 98.69 99 TRP A C 1
ATOM 805 O O . TRP A 1 99 ? -4.039 -0.285 -3.726 1.00 98.69 99 TRP A O 1
ATOM 815 N N . THR A 1 100 ? -3.161 -1.489 -5.406 1.00 98.56 100 THR A N 1
ATOM 816 C CA . THR A 1 100 ? -1.830 -0.871 -5.370 1.00 98.56 100 THR A CA 1
ATOM 817 C C . THR A 1 100 ? -1.352 -0.513 -6.766 1.00 98.56 100 THR A C 1
ATOM 819 O O . THR A 1 100 ? -1.717 -1.188 -7.727 1.00 98.56 100 THR A O 1
ATOM 822 N N . TYR A 1 101 ? -0.490 0.495 -6.862 1.00 98.19 101 TYR A N 1
ATOM 823 C CA . TYR A 1 101 ? 0.140 0.928 -8.112 1.00 98.19 101 TYR A CA 1
ATOM 824 C C . TYR A 1 101 ? 1.633 1.194 -7.896 1.00 98.19 101 TYR A C 1
ATOM 826 O O . TYR A 1 101 ? 2.017 1.592 -6.794 1.00 98.19 101 TYR A O 1
ATOM 834 N N . VAL A 1 102 ? 2.453 0.965 -8.925 1.00 97.31 102 VAL A N 1
ATOM 835 C CA . VAL A 1 102 ? 3.912 1.174 -8.941 1.00 97.31 102 VAL A CA 1
ATOM 836 C C . VAL A 1 102 ? 4.386 1.766 -10.258 1.00 97.31 102 VAL A C 1
ATOM 838 O O . VAL A 1 102 ? 3.711 1.505 -11.278 1.00 97.31 102 VAL A O 1
#

Radius of gyration: 21.2 Å; Cα contacts (8 Å, |Δi|>4): 153; chains: 1; bounding box: 42×38×63 Å